Protein AF-A0AA96F6V9-F1 (afdb_monomer_lite)

Sequence (111 aa):
MAAGSRIAQPRVTAAGVGVALAAVVFVVVVTLGWYFAPKIVPSVTGLSVDDAVATLADHGISVRVDPSASAGVVIDERPIAGERWSRGEPFVLTYTLDGRTYTNMDDGSSE

Structure (mmCIF, N/CA/C/O backbone):
data_AF-A0AA96F6V9-F1
#
_entry.id   AF-A0AA96F6V9-F1
#
loop_
_atom_site.group_PDB
_atom_site.id
_atom_site.type_symbol
_atom_site.label_atom_id
_atom_site.label_alt_id
_atom_site.label_comp_id
_atom_site.label_asym_id
_atom_site.label_entity_id
_atom_site.label_seq_id
_atom_site.pdbx_PDB_ins_code
_atom_site.Cartn_x
_atom_site.Cartn_y
_atom_site.Cartn_z
_atom_site.occupancy
_atom_site.B_iso_or_equiv
_atom_site.auth_seq_id
_atom_site.auth_comp_id
_atom_site.auth_asym_id
_atom_site.auth_atom_id
_atom_site.pdbx_PDB_model_num
ATOM 1 N N . MET A 1 1 ? 58.206 -34.929 -24.504 1.00 44.69 1 MET A N 1
ATOM 2 C CA . MET A 1 1 ? 57.262 -34.366 -25.493 1.00 44.69 1 MET A CA 1
ATOM 3 C C . MET A 1 1 ? 55.959 -34.075 -24.760 1.00 44.69 1 MET A C 1
ATOM 5 O O . MET A 1 1 ? 55.261 -35.017 -24.425 1.00 44.69 1 MET A O 1
ATOM 9 N N . ALA A 1 2 ? 55.685 -32.817 -24.407 1.00 46.78 2 ALA A N 1
ATOM 10 C CA . ALA A 1 2 ? 54.455 -32.426 -23.714 1.00 46.78 2 ALA A CA 1
ATOM 11 C C . ALA A 1 2 ? 53.662 -31.481 -24.624 1.00 46.78 2 ALA A C 1
ATOM 13 O O . ALA A 1 2 ? 54.161 -30.430 -25.024 1.00 46.78 2 ALA A O 1
ATOM 14 N N . ALA A 1 3 ? 52.459 -31.910 -25.002 1.00 54.03 3 ALA A N 1
ATOM 15 C CA . ALA A 1 3 ? 51.531 -31.156 -25.828 1.00 54.03 3 ALA A CA 1
ATOM 16 C C . ALA A 1 3 ? 50.987 -29.967 -25.024 1.00 54.03 3 ALA A C 1
ATOM 18 O O . ALA A 1 3 ? 50.186 -30.138 -24.110 1.00 54.03 3 ALA A O 1
ATOM 19 N N . GLY A 1 4 ? 51.443 -28.759 -25.358 1.00 55.84 4 GLY A N 1
ATOM 20 C CA . GLY A 1 4 ? 50.875 -27.525 -24.827 1.00 55.84 4 GLY A CA 1
ATOM 21 C C . GLY A 1 4 ? 49.446 -27.358 -25.333 1.00 55.84 4 GLY A C 1
ATOM 22 O O . GLY A 1 4 ? 49.226 -27.017 -26.496 1.00 55.84 4 GLY A O 1
ATOM 23 N N . SER A 1 5 ? 48.478 -27.620 -24.462 1.00 55.19 5 SER A N 1
ATOM 24 C CA . SER A 1 5 ? 47.057 -27.363 -24.670 1.00 55.19 5 SER A CA 1
ATOM 25 C C . SER A 1 5 ? 46.838 -25.879 -24.970 1.00 55.19 5 SER A C 1
ATOM 27 O O . SER A 1 5 ? 46.908 -25.031 -24.080 1.00 55.19 5 SER A O 1
ATOM 29 N N . ARG A 1 6 ? 46.579 -25.557 -26.241 1.00 55.25 6 ARG A N 1
ATOM 30 C CA . ARG A 1 6 ? 46.135 -24.226 -26.662 1.00 55.25 6 ARG A CA 1
ATOM 31 C C . ARG A 1 6 ? 44.690 -24.052 -26.214 1.00 55.25 6 ARG A C 1
ATOM 33 O O . ARG A 1 6 ? 43.766 -24.437 -26.924 1.00 55.25 6 ARG A O 1
ATOM 40 N N . ILE A 1 7 ? 44.499 -23.491 -25.026 1.00 60.75 7 ILE A N 1
ATOM 41 C CA . ILE A 1 7 ? 43.195 -22.988 -24.604 1.00 60.75 7 ILE A CA 1
ATOM 42 C C . ILE A 1 7 ? 42.883 -21.804 -25.524 1.00 60.75 7 ILE A C 1
ATOM 44 O O . ILE A 1 7 ? 43.497 -20.742 -25.423 1.00 60.75 7 ILE A O 1
ATOM 48 N N . ALA A 1 8 ? 41.991 -22.021 -26.489 1.00 56.06 8 ALA A N 1
ATOM 49 C CA . ALA A 1 8 ? 41.472 -20.973 -27.350 1.00 56.06 8 ALA A CA 1
ATOM 50 C C . ALA A 1 8 ? 40.755 -19.942 -26.469 1.00 56.06 8 ALA A C 1
ATOM 52 O O . ALA A 1 8 ? 39.712 -20.228 -25.887 1.00 56.06 8 ALA A O 1
ATOM 53 N N . GLN A 1 9 ? 41.339 -18.753 -26.331 1.00 63.62 9 GLN A N 1
ATOM 54 C CA . GLN A 1 9 ? 40.697 -17.653 -25.620 1.00 63.62 9 GLN A CA 1
ATOM 55 C C . GLN A 1 9 ? 39.424 -17.244 -26.385 1.00 63.62 9 GLN A C 1
ATOM 57 O O . GLN A 1 9 ? 39.515 -16.982 -27.591 1.00 63.62 9 GLN A O 1
ATOM 62 N N . PRO A 1 10 ? 38.242 -17.183 -25.741 1.00 48.03 10 PRO A N 1
ATOM 63 C CA . PRO A 1 10 ? 37.030 -16.716 -26.398 1.00 48.03 10 PRO A CA 1
ATOM 64 C C . PRO A 1 10 ? 37.210 -15.240 -26.760 1.00 48.03 10 PRO A C 1
ATOM 66 O O . PRO A 1 10 ? 37.332 -14.370 -25.898 1.00 48.03 10 PRO A O 1
ATOM 69 N N . ARG A 1 11 ? 37.268 -14.953 -28.062 1.00 55.34 11 ARG A N 1
ATOM 70 C CA . ARG A 1 11 ? 37.372 -13.592 -28.592 1.00 55.34 11 ARG A CA 1
ATOM 71 C C . ARG A 1 11 ? 36.006 -12.926 -28.450 1.00 55.34 11 ARG A C 1
ATOM 73 O O . ARG A 1 11 ? 35.195 -12.981 -29.369 1.00 55.34 11 ARG A O 1
ATOM 80 N N . VAL A 1 12 ? 35.734 -12.310 -27.305 1.00 56.22 12 VAL A N 1
ATOM 81 C CA . VAL A 1 12 ? 34.609 -11.375 -27.181 1.00 56.22 12 VAL A CA 1
ATOM 82 C C . VAL A 1 12 ? 34.898 -10.166 -28.074 1.00 56.22 12 VAL A C 1
ATOM 84 O O . VAL A 1 12 ? 35.729 -9.317 -27.771 1.00 56.22 12 VAL A O 1
ATOM 87 N N . THR A 1 13 ? 34.275 -10.127 -29.249 1.00 54.34 13 THR A N 1
ATOM 88 C CA . THR A 1 13 ? 34.361 -8.991 -30.175 1.00 54.34 13 THR A CA 1
ATOM 89 C C . THR A 1 13 ? 33.647 -7.774 -29.584 1.00 54.34 13 THR A C 1
ATOM 91 O O . THR A 1 13 ? 32.591 -7.932 -28.977 1.00 54.34 13 THR A O 1
ATOM 94 N N . ALA A 1 14 ? 34.159 -6.561 -29.817 1.00 58.22 14 ALA A N 1
ATOM 95 C CA . ALA A 1 14 ? 33.583 -5.298 -29.326 1.00 58.22 14 ALA A CA 1
ATOM 96 C C . ALA A 1 14 ? 32.076 -5.123 -29.640 1.00 58.22 14 ALA A C 1
ATOM 98 O O . ALA A 1 14 ? 31.343 -4.536 -28.847 1.00 58.22 14 ALA A O 1
ATOM 99 N N . ALA A 1 15 ? 31.586 -5.712 -30.738 1.00 61.19 15 ALA A N 1
ATOM 100 C CA . ALA A 1 15 ? 30.160 -5.762 -31.075 1.00 61.19 15 ALA A CA 1
ATOM 101 C C . ALA A 1 15 ? 29.309 -6.534 -30.042 1.00 61.19 15 ALA A C 1
ATOM 103 O O . ALA A 1 15 ? 28.186 -6.138 -29.749 1.00 61.19 15 ALA A O 1
ATOM 104 N N . GLY A 1 16 ? 29.854 -7.593 -29.435 1.00 63.78 16 GLY A N 1
ATOM 105 C CA . GLY A 1 16 ? 29.182 -8.360 -28.382 1.00 63.78 16 GLY A CA 1
ATOM 106 C C . GLY A 1 16 ? 29.050 -7.579 -27.074 1.00 63.78 16 GLY A C 1
ATOM 107 O O . GLY A 1 16 ? 28.050 -7.724 -26.380 1.00 63.78 16 GLY A O 1
ATOM 108 N N . VAL A 1 17 ? 30.007 -6.693 -26.774 1.00 72.25 17 VAL A N 1
ATOM 109 C CA . VAL A 1 17 ? 29.938 -5.796 -25.607 1.00 72.25 17 VAL A CA 1
ATOM 110 C C . VAL A 1 17 ? 28.873 -4.721 -25.817 1.00 72.25 17 VAL A C 1
ATOM 112 O O . VAL A 1 17 ? 28.072 -4.485 -24.920 1.00 72.25 17 VAL A O 1
ATOM 115 N N . GLY A 1 18 ? 28.801 -4.115 -27.009 1.00 74.69 18 GLY A N 1
ATOM 116 C CA . GLY A 1 18 ? 27.761 -3.130 -27.332 1.00 74.69 18 GLY A CA 1
ATOM 117 C C . GLY A 1 18 ? 26.345 -3.708 -27.248 1.00 74.69 18 GLY A C 1
ATOM 118 O O . GLY A 1 18 ? 25.468 -3.104 -26.636 1.00 74.69 18 GLY A O 1
ATOM 119 N N . VAL A 1 19 ? 26.135 -4.914 -27.787 1.00 83.94 19 VAL A N 1
ATOM 120 C CA . VAL A 1 19 ? 24.850 -5.629 -27.686 1.00 83.94 19 VAL A CA 1
ATOM 121 C C . VAL A 1 19 ? 24.533 -6.014 -26.238 1.00 83.94 19 VAL A C 1
ATOM 123 O O . VAL A 1 19 ? 23.397 -5.839 -25.804 1.00 83.94 19 VAL A O 1
ATOM 126 N N . ALA A 1 20 ? 25.521 -6.478 -25.465 1.00 80.69 20 ALA A N 1
ATOM 127 C CA . ALA A 1 20 ? 25.323 -6.796 -24.052 1.00 80.69 20 ALA A CA 1
ATOM 128 C C . ALA A 1 20 ? 24.941 -5.555 -23.227 1.00 80.69 20 ALA A C 1
ATOM 130 O O . ALA A 1 20 ? 24.008 -5.617 -22.434 1.00 80.69 20 ALA A O 1
ATOM 131 N N . LEU A 1 21 ? 25.599 -4.413 -23.447 1.00 89.31 21 LEU A N 1
ATOM 132 C CA . LEU A 1 21 ? 25.251 -3.154 -22.783 1.00 89.31 21 LEU A CA 1
ATOM 133 C C . LEU A 1 21 ? 23.854 -2.672 -23.181 1.00 89.31 21 LEU A C 1
ATOM 135 O O . LEU A 1 21 ? 23.079 -2.290 -22.309 1.00 89.31 21 LEU A O 1
ATOM 139 N N . ALA A 1 22 ? 23.500 -2.741 -24.466 1.00 88.25 22 ALA A N 1
ATOM 140 C CA . ALA A 1 22 ? 22.158 -2.398 -24.928 1.00 88.25 22 ALA A CA 1
ATOM 141 C C . ALA A 1 22 ? 21.087 -3.302 -24.293 1.00 88.25 22 ALA A C 1
ATOM 143 O O . ALA A 1 22 ? 20.045 -2.806 -23.875 1.00 88.25 22 ALA A O 1
ATOM 144 N N . ALA A 1 23 ? 21.356 -4.604 -24.155 1.00 91.19 23 ALA A N 1
ATOM 145 C CA . ALA A 1 23 ? 20.460 -5.535 -23.476 1.00 91.19 23 ALA A CA 1
ATOM 146 C C . ALA A 1 23 ? 20.322 -5.220 -21.978 1.00 91.19 23 ALA A C 1
ATOM 148 O O . ALA A 1 23 ? 19.209 -5.224 -21.462 1.00 91.19 23 ALA A O 1
ATOM 149 N N . VAL A 1 24 ? 21.417 -4.887 -21.283 1.00 94.25 24 VAL A N 1
ATOM 150 C CA . VAL A 1 24 ? 21.368 -4.467 -19.871 1.00 94.25 24 VAL A CA 1
ATOM 151 C C . VAL A 1 24 ? 20.560 -3.181 -19.718 1.00 94.25 24 VAL A C 1
ATOM 153 O O . VAL A 1 24 ? 19.674 -3.124 -18.872 1.00 94.25 24 VAL A O 1
ATOM 156 N N . VAL A 1 25 ? 20.806 -2.173 -20.559 1.00 94.00 25 VAL A N 1
ATOM 157 C CA . VAL A 1 25 ? 20.037 -0.920 -20.549 1.00 94.00 25 VAL A CA 1
ATOM 158 C C . VAL A 1 25 ? 18.561 -1.191 -20.831 1.00 94.00 25 VAL A C 1
ATOM 160 O O . VAL A 1 25 ? 17.707 -0.660 -20.131 1.00 94.00 25 VAL A O 1
ATOM 163 N N . PHE A 1 26 ? 18.244 -2.054 -21.796 1.00 93.69 26 PHE A N 1
ATOM 164 C CA . PHE A 1 26 ? 16.868 -2.439 -22.095 1.00 93.69 26 PHE A CA 1
ATOM 165 C C . PHE A 1 26 ? 16.190 -3.112 -20.897 1.00 93.69 26 PHE A C 1
ATOM 167 O O . PHE A 1 26 ? 15.095 -2.708 -20.516 1.00 93.69 26 PHE A O 1
ATOM 174 N N . VAL A 1 27 ? 16.854 -4.081 -20.259 1.00 94.75 27 VAL A N 1
ATOM 175 C CA . VAL A 1 27 ? 16.345 -4.733 -19.044 1.00 94.75 27 VAL A CA 1
ATOM 176 C C . VAL A 1 27 ? 16.111 -3.701 -17.946 1.00 94.75 27 VAL A C 1
ATOM 178 O O . VAL A 1 27 ? 15.040 -3.702 -17.355 1.00 94.75 27 VAL A O 1
ATOM 181 N N . VAL A 1 28 ? 17.058 -2.788 -17.720 1.00 95.00 28 VAL A N 1
ATOM 182 C CA . VAL A 1 28 ? 16.930 -1.717 -16.722 1.00 95.00 28 VAL A CA 1
ATOM 183 C C . VAL A 1 28 ? 15.749 -0.792 -17.032 1.00 95.00 28 VAL A C 1
ATOM 185 O O . VAL A 1 28 ? 14.972 -0.480 -16.138 1.00 95.00 28 VAL A O 1
ATOM 188 N N . VAL A 1 29 ? 15.557 -0.374 -18.285 1.00 94.06 29 VAL A N 1
ATOM 189 C CA . VAL A 1 29 ? 14.431 0.492 -18.676 1.00 94.06 29 VAL A CA 1
ATOM 190 C C . VAL A 1 29 ? 13.092 -0.224 -18.494 1.00 94.06 29 VAL A C 1
ATOM 192 O O . VAL A 1 29 ? 12.155 0.360 -17.952 1.00 94.06 29 VAL A O 1
ATOM 195 N N . VAL A 1 30 ? 13.000 -1.491 -18.903 1.00 92.75 30 VAL A N 1
ATOM 196 C CA . VAL A 1 30 ? 11.781 -2.296 -18.747 1.00 92.75 30 VAL A CA 1
ATOM 197 C C . VAL A 1 30 ? 11.460 -2.521 -17.268 1.00 92.75 30 VAL A C 1
ATOM 199 O O . VAL A 1 30 ? 10.310 -2.341 -16.863 1.00 92.75 30 VAL A O 1
ATOM 202 N N . THR A 1 31 ? 12.455 -2.860 -16.441 1.00 88.94 31 THR A N 1
ATOM 203 C CA . THR A 1 31 ? 12.240 -3.062 -15.001 1.00 88.94 31 THR A CA 1
ATOM 204 C C . THR A 1 31 ? 11.866 -1.763 -14.295 1.00 88.94 31 THR A C 1
ATOM 206 O O . THR A 1 31 ? 10.943 -1.772 -13.483 1.00 88.94 31 THR A O 1
ATOM 209 N N . LEU A 1 32 ? 12.507 -0.638 -14.632 1.00 89.19 32 LEU A N 1
ATOM 210 C CA . LEU A 1 32 ? 12.156 0.683 -14.099 1.00 89.19 32 LEU A CA 1
ATOM 211 C C . LEU A 1 32 ? 10.730 1.088 -14.494 1.00 89.19 32 LEU A C 1
ATOM 213 O O . LEU A 1 32 ? 9.975 1.551 -13.642 1.00 89.19 32 LEU A O 1
ATOM 217 N N . GLY A 1 33 ? 10.329 0.871 -15.750 1.00 86.75 33 GLY A N 1
ATOM 218 C CA . GLY A 1 33 ? 8.981 1.191 -16.223 1.00 86.75 33 GLY A CA 1
ATOM 219 C C . GLY A 1 33 ? 7.885 0.472 -15.432 1.00 86.75 33 GLY A C 1
ATOM 220 O O . GLY A 1 33 ? 6.915 1.099 -15.014 1.00 86.75 33 GLY A O 1
ATOM 221 N N . TRP A 1 34 ? 8.061 -0.824 -15.157 1.00 82.94 34 TRP A N 1
ATOM 222 C CA . TRP A 1 34 ? 7.119 -1.581 -14.324 1.00 82.94 34 TRP A CA 1
ATOM 223 C C . TRP A 1 34 ? 7.177 -1.160 -12.848 1.00 82.94 34 TRP A C 1
ATOM 225 O O . TRP A 1 34 ? 6.150 -1.073 -12.180 1.00 82.94 34 TRP A O 1
ATOM 235 N N . TYR A 1 35 ? 8.371 -0.876 -12.324 1.00 83.25 35 TYR A N 1
ATOM 236 C CA . TYR A 1 35 ? 8.571 -0.521 -10.916 1.00 83.25 35 TYR A CA 1
ATOM 237 C C . TYR A 1 35 ? 7.881 0.793 -10.505 1.00 83.25 35 TYR A C 1
ATOM 239 O O . TYR A 1 35 ? 7.426 0.917 -9.362 1.00 83.25 35 TYR A O 1
ATOM 247 N N . PHE A 1 36 ? 7.793 1.754 -11.430 1.00 82.31 36 PHE A N 1
ATOM 248 C CA . PHE A 1 36 ? 7.142 3.055 -11.235 1.00 82.31 36 PHE A CA 1
ATOM 249 C C . PHE A 1 36 ? 5.714 3.131 -11.795 1.00 82.31 36 PHE A C 1
ATOM 251 O O . PHE A 1 36 ? 5.101 4.196 -11.742 1.00 82.31 36 PHE A O 1
ATOM 258 N N . ALA A 1 37 ? 5.167 2.032 -12.321 1.00 84.06 37 ALA A N 1
ATOM 259 C CA . ALA A 1 37 ? 3.794 2.021 -12.806 1.00 84.06 37 ALA A CA 1
ATOM 260 C C . ALA A 1 37 ? 2.802 2.318 -11.658 1.00 84.06 37 ALA A C 1
ATOM 262 O O . ALA A 1 37 ? 2.992 1.822 -10.539 1.00 84.06 37 ALA A O 1
ATOM 263 N N . PRO A 1 38 ? 1.743 3.111 -11.914 1.00 83.56 38 PRO A N 1
ATOM 264 C CA . PRO A 1 38 ? 0.721 3.397 -10.917 1.00 83.56 38 PRO A CA 1
ATOM 265 C C . PRO A 1 38 ? -0.014 2.116 -10.528 1.00 83.56 38 PRO A C 1
ATOM 267 O O . PRO A 1 38 ? -0.224 1.219 -11.351 1.00 83.56 38 PRO A O 1
ATOM 270 N N . LYS A 1 39 ? -0.429 2.047 -9.268 1.00 87.94 39 LYS A N 1
ATOM 271 C CA . LYS A 1 39 ? -1.072 0.875 -8.677 1.00 87.94 39 LYS A CA 1
ATOM 272 C C . LYS A 1 39 ? -2.502 1.188 -8.293 1.00 87.94 39 LYS A C 1
ATOM 274 O O . LYS A 1 39 ? -2.823 2.328 -7.980 1.00 87.94 39 LYS A O 1
ATOM 279 N N . ILE A 1 40 ? -3.357 0.175 -8.331 1.00 89.44 40 ILE A N 1
ATOM 280 C CA . ILE A 1 40 ? -4.741 0.312 -7.882 1.00 89.44 40 ILE A CA 1
ATOM 281 C C . ILE A 1 40 ? -4.770 0.055 -6.381 1.00 89.44 40 ILE A C 1
ATOM 283 O O . ILE A 1 40 ? -4.277 -0.981 -5.928 1.00 89.44 40 ILE A O 1
ATOM 287 N N . VAL A 1 41 ? -5.334 1.000 -5.635 1.00 90.44 41 VAL A N 1
ATOM 288 C CA . VAL A 1 41 ? -5.477 0.891 -4.184 1.00 90.44 41 VAL A CA 1
ATOM 289 C C . VAL A 1 41 ? -6.492 -0.210 -3.847 1.00 90.44 41 VAL A C 1
ATOM 291 O O . VAL A 1 41 ? -7.627 -0.143 -4.331 1.00 90.44 41 VAL A O 1
ATOM 294 N N . PRO A 1 42 ? -6.114 -1.239 -3.064 1.00 88.25 42 PRO A N 1
ATOM 295 C CA . PRO A 1 42 ? -7.061 -2.225 -2.560 1.00 88.25 42 PRO A CA 1
ATOM 296 C C . PRO A 1 42 ? -7.913 -1.623 -1.440 1.00 88.25 42 PRO A C 1
ATOM 298 O O . PRO A 1 42 ? -7.469 -0.715 -0.741 1.00 88.25 42 PRO A O 1
ATOM 301 N N . SER A 1 43 ? -9.116 -2.161 -1.243 1.00 90.94 43 SER A N 1
ATOM 302 C CA . SER A 1 43 ? -9.918 -1.797 -0.075 1.00 90.94 43 SER A CA 1
ATOM 303 C C . SER A 1 43 ? -9.404 -2.522 1.161 1.00 90.94 43 SER A C 1
ATOM 305 O O . SER A 1 43 ? -9.355 -3.751 1.177 1.00 90.94 43 SER A O 1
ATOM 307 N N . VAL A 1 44 ? -9.021 -1.759 2.181 1.00 91.75 44 VAL A N 1
ATOM 308 C CA . VAL A 1 44 ? -8.530 -2.248 3.478 1.00 91.75 44 VAL A CA 1
ATOM 309 C C . VAL A 1 44 ? -9.367 -1.748 4.657 1.00 91.75 44 VAL A C 1
ATOM 311 O O . VAL A 1 44 ? -9.112 -2.087 5.811 1.00 91.75 44 VAL A O 1
ATOM 314 N N . THR A 1 45 ? -10.406 -0.972 4.372 1.00 91.69 45 THR A N 1
ATOM 315 C CA . THR A 1 45 ? -11.387 -0.510 5.350 1.00 91.69 45 THR A CA 1
ATOM 316 C C . THR A 1 45 ? -12.109 -1.701 5.988 1.00 91.69 45 THR A C 1
ATOM 318 O O . THR A 1 45 ? -12.603 -2.595 5.302 1.00 91.69 45 THR A O 1
ATOM 321 N N . GLY A 1 46 ? -12.178 -1.712 7.318 1.00 89.69 46 GLY A N 1
ATOM 322 C CA . GLY A 1 46 ? -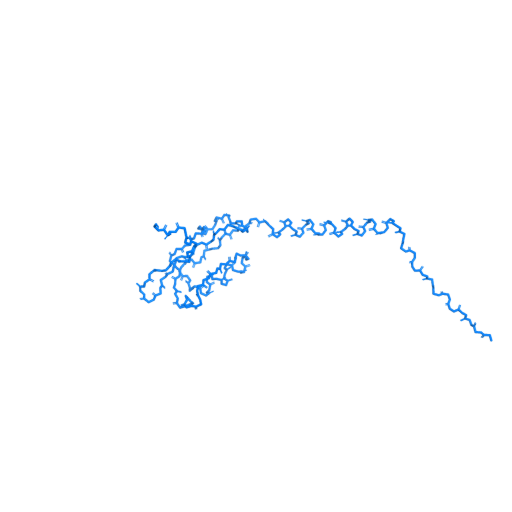12.741 -2.803 8.116 1.00 89.69 46 GLY A CA 1
ATOM 323 C C . GLY A 1 46 ? -11.756 -3.926 8.453 1.00 89.69 46 GLY A C 1
ATOM 324 O O . GLY A 1 46 ? -12.110 -4.805 9.239 1.00 89.69 46 GLY A O 1
ATOM 325 N N . LEU A 1 47 ? -10.533 -3.904 7.911 1.00 90.62 47 LEU A N 1
ATOM 326 C CA . LEU A 1 47 ? -9.473 -4.836 8.299 1.00 90.62 47 LEU A CA 1
ATOM 327 C C . LEU A 1 47 ? -8.758 -4.371 9.573 1.00 90.62 47 LEU A C 1
ATOM 329 O O . LEU A 1 47 ? -8.798 -3.192 9.946 1.00 90.62 47 LEU A O 1
ATOM 333 N N . SER A 1 48 ? -8.068 -5.308 10.229 1.00 92.38 48 SER A N 1
ATOM 334 C CA . SER A 1 48 ? -7.072 -4.944 11.235 1.00 92.38 48 SER A CA 1
ATOM 335 C C . SER A 1 48 ? -5.960 -4.126 10.575 1.00 92.38 48 SER A C 1
ATOM 337 O O . SER A 1 48 ? -5.691 -4.273 9.381 1.00 92.38 48 SER A O 1
ATOM 339 N N . VAL A 1 49 ? -5.303 -3.249 11.330 1.00 89.75 49 VAL A N 1
ATOM 340 C CA . VAL A 1 49 ? -4.193 -2.450 10.789 1.00 89.75 49 VAL A CA 1
ATOM 341 C C . VAL A 1 49 ? -3.066 -3.348 10.265 1.00 89.75 49 VAL A C 1
ATOM 343 O O . VAL A 1 49 ? -2.473 -3.029 9.238 1.00 89.75 49 VAL A O 1
ATOM 346 N N . ASP A 1 50 ? -2.799 -4.481 10.916 1.00 90.81 50 ASP A N 1
ATOM 347 C CA . ASP A 1 50 ? -1.774 -5.435 10.480 1.00 90.81 50 ASP A CA 1
ATOM 348 C C . ASP A 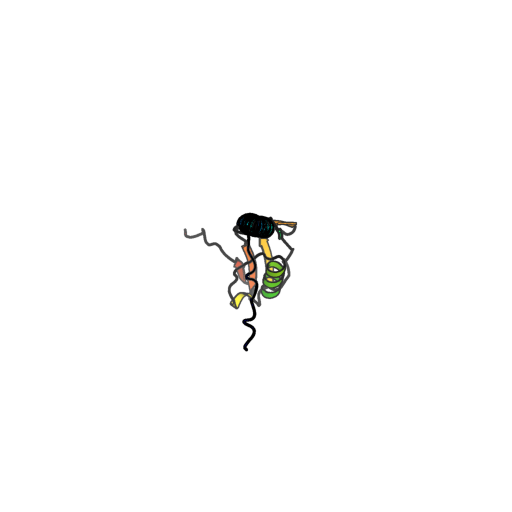1 50 ? -2.125 -6.063 9.118 1.00 90.81 50 ASP A C 1
ATOM 350 O O . ASP A 1 50 ? -1.334 -6.000 8.172 1.00 90.81 50 ASP A O 1
ATOM 354 N N . ASP A 1 51 ? -3.364 -6.548 8.971 1.00 91.00 51 ASP A N 1
ATOM 355 C CA . ASP A 1 51 ? -3.866 -7.115 7.713 1.00 91.00 51 ASP A CA 1
ATOM 356 C C . ASP A 1 51 ? -3.937 -6.061 6.599 1.00 91.00 51 ASP A C 1
ATOM 358 O O . ASP A 1 51 ? -3.627 -6.345 5.438 1.00 91.00 51 ASP A O 1
ATOM 362 N N . ALA A 1 52 ? -4.324 -4.827 6.937 1.00 91.06 52 ALA A N 1
ATOM 363 C CA . ALA A 1 52 ? -4.366 -3.708 6.004 1.00 91.06 52 ALA A CA 1
ATOM 364 C C . ALA A 1 52 ? -2.968 -3.387 5.463 1.00 91.06 52 ALA A C 1
ATOM 366 O O . ALA A 1 52 ? -2.783 -3.254 4.253 1.00 91.06 52 ALA A O 1
ATOM 367 N N . VAL A 1 53 ? -1.964 -3.314 6.341 1.00 90.31 53 VAL A N 1
ATOM 368 C CA . VAL A 1 53 ? -0.565 -3.076 5.959 1.00 90.31 53 VAL A CA 1
ATOM 369 C C . VAL A 1 53 ? -0.037 -4.218 5.094 1.00 90.31 53 VAL A C 1
ATOM 371 O O . VAL A 1 53 ? 0.600 -3.953 4.073 1.00 90.31 53 VAL A O 1
ATOM 374 N N . ALA A 1 54 ? -0.325 -5.471 5.452 1.00 91.00 54 ALA A N 1
ATOM 375 C CA . ALA A 1 54 ? 0.074 -6.634 4.665 1.00 91.00 54 ALA A CA 1
ATOM 376 C C . ALA A 1 54 ? -0.564 -6.625 3.265 1.00 91.00 54 ALA A C 1
ATOM 378 O O . ALA A 1 54 ? 0.129 -6.826 2.268 1.00 91.00 54 ALA A O 1
ATOM 379 N N . THR A 1 55 ? -1.859 -6.313 3.177 1.00 90.88 55 THR A N 1
ATOM 380 C CA . THR A 1 55 ? -2.598 -6.221 1.907 1.00 90.88 55 THR A CA 1
ATOM 381 C C . THR A 1 55 ? -2.042 -5.107 1.021 1.00 90.88 55 THR A C 1
ATOM 383 O O . THR A 1 55 ? -1.787 -5.311 -0.165 1.00 90.88 55 THR A O 1
ATOM 386 N N . LEU A 1 56 ? -1.783 -3.928 1.591 1.00 90.06 56 LEU A N 1
ATOM 387 C CA . LEU A 1 56 ? -1.153 -2.826 0.864 1.00 90.06 56 LEU A CA 1
ATOM 388 C C . LEU A 1 56 ? 0.245 -3.222 0.372 1.00 90.06 56 LEU A C 1
ATOM 390 O O . LEU A 1 56 ? 0.571 -2.982 -0.793 1.00 90.06 56 LEU A O 1
ATOM 394 N N . ALA A 1 57 ? 1.044 -3.883 1.212 1.00 89.50 57 ALA A N 1
ATOM 395 C CA . ALA A 1 57 ? 2.388 -4.331 0.866 1.00 89.50 57 ALA A CA 1
ATOM 396 C C . ALA A 1 57 ? 2.407 -5.399 -0.241 1.00 89.50 57 ALA A C 1
ATOM 398 O O . ALA A 1 57 ? 3.309 -5.363 -1.079 1.00 89.50 57 ALA A O 1
ATOM 399 N N . ASP A 1 58 ? 1.413 -6.288 -0.305 1.00 88.44 58 ASP A N 1
ATOM 400 C CA . ASP A 1 58 ? 1.251 -7.266 -1.394 1.00 88.44 58 ASP A CA 1
ATOM 401 C C . ASP A 1 58 ? 0.955 -6.574 -2.734 1.00 88.44 58 ASP A C 1
ATOM 403 O O . ASP A 1 58 ? 1.578 -6.844 -3.762 1.00 88.44 58 ASP A O 1
ATOM 407 N N . HIS A 1 59 ? 0.134 -5.523 -2.689 1.00 87.62 59 HIS A N 1
ATOM 408 C CA . HIS A 1 59 ? -0.051 -4.602 -3.808 1.00 87.62 59 HIS A CA 1
ATOM 409 C C . HIS A 1 59 ? 1.170 -3.678 -4.009 1.00 87.62 59 HIS A C 1
ATOM 411 O O . HIS A 1 59 ? 1.222 -2.863 -4.929 1.00 87.62 59 HIS A O 1
ATOM 417 N N . GLY A 1 60 ? 2.214 -3.808 -3.189 1.00 85.56 60 GLY A N 1
ATOM 418 C CA . GLY A 1 60 ? 3.443 -3.019 -3.175 1.00 85.56 60 GLY A CA 1
ATOM 419 C C . GLY A 1 60 ? 3.218 -1.520 -2.968 1.00 85.56 60 GLY A C 1
ATOM 420 O O . GLY A 1 60 ? 3.941 -0.706 -3.554 1.00 85.56 60 GLY A O 1
ATOM 421 N N . ILE A 1 61 ? 2.200 -1.192 -2.183 1.00 88.50 61 ILE A N 1
ATOM 422 C CA . ILE A 1 61 ? 1.966 0.092 -1.535 1.00 88.50 61 ILE A CA 1
ATOM 423 C C . ILE A 1 61 ? 2.574 -0.035 -0.137 1.00 88.50 61 ILE A C 1
ATOM 425 O O . ILE A 1 61 ? 2.223 -0.924 0.632 1.00 88.50 61 ILE A O 1
ATOM 429 N N . SER A 1 62 ? 3.541 0.812 0.190 1.00 84.19 62 SER A N 1
ATOM 430 C CA . SER A 1 62 ? 4.207 0.763 1.493 1.00 84.19 62 SER A CA 1
ATOM 431 C C . SER A 1 62 ? 3.675 1.881 2.372 1.00 84.19 62 SER A C 1
ATOM 433 O O . SER A 1 62 ? 3.841 3.050 2.034 1.00 84.19 62 SER A O 1
ATOM 435 N N . VAL A 1 63 ? 3.079 1.519 3.506 1.00 85.62 63 VAL A N 1
ATOM 436 C CA . VAL A 1 63 ? 2.564 2.459 4.505 1.00 85.62 63 VAL A CA 1
ATOM 437 C C . VAL A 1 63 ? 3.276 2.225 5.839 1.00 85.62 63 VAL A C 1
ATOM 439 O O . VAL A 1 63 ? 3.637 1.093 6.163 1.00 85.62 63 VAL A O 1
ATOM 442 N N . ARG A 1 64 ? 3.535 3.289 6.604 1.00 83.00 64 ARG A N 1
ATOM 443 C CA . ARG A 1 64 ? 4.209 3.204 7.911 1.00 83.00 64 ARG A CA 1
ATOM 444 C C . ARG A 1 64 ? 3.235 3.504 9.025 1.00 83.00 64 ARG A C 1
ATOM 446 O O . ARG A 1 64 ? 2.912 4.661 9.205 1.00 83.00 64 ARG A O 1
ATOM 453 N N . VAL A 1 65 ? 2.804 2.502 9.770 1.00 85.00 65 VAL A N 1
ATOM 454 C CA . VAL A 1 65 ? 1.968 2.682 10.965 1.00 85.00 65 VAL A CA 1
ATOM 455 C C . VAL A 1 65 ? 2.799 2.476 12.228 1.00 85.00 65 VAL A C 1
ATOM 457 O O . VAL A 1 65 ? 3.826 1.792 12.194 1.00 85.00 65 VAL A O 1
ATOM 460 N N . ASP A 1 66 ? 2.350 3.039 13.347 1.00 82.62 66 ASP A N 1
ATOM 461 C CA . ASP A 1 66 ? 2.909 2.721 14.657 1.00 82.62 66 ASP A CA 1
ATOM 462 C C . ASP A 1 66 ? 2.746 1.225 14.971 1.00 82.62 66 ASP A C 1
ATOM 464 O O . ASP A 1 66 ? 1.678 0.662 14.734 1.00 82.62 66 ASP A O 1
ATOM 468 N N . PRO A 1 67 ? 3.748 0.558 15.570 1.00 81.00 67 PRO A N 1
ATOM 469 C CA . PRO A 1 67 ? 3.642 -0.859 15.928 1.00 81.00 67 PRO A CA 1
ATOM 470 C C . PRO A 1 67 ? 2.543 -1.131 16.968 1.00 81.00 67 PRO A C 1
ATOM 472 O O . PRO A 1 67 ? 1.996 -2.227 17.026 1.00 81.00 67 PRO A O 1
ATOM 475 N N . SER A 1 68 ? 2.174 -0.129 17.772 1.00 80.75 68 SER A N 1
ATOM 476 C CA . SER A 1 68 ? 1.037 -0.216 18.698 1.00 80.75 68 SER A CA 1
ATOM 477 C C . SER A 1 68 ? -0.320 -0.233 17.982 1.00 80.75 68 SER A C 1
ATOM 479 O O . SER A 1 68 ? -1.328 -0.567 18.599 1.00 80.75 68 SER A O 1
ATOM 481 N N . ALA A 1 69 ? -0.364 0.117 16.692 1.00 82.94 69 ALA A N 1
ATOM 482 C CA . ALA A 1 69 ? -1.586 0.167 15.903 1.00 82.94 69 ALA A CA 1
ATOM 483 C C . ALA A 1 69 ? -2.074 -1.214 15.448 1.00 82.94 69 ALA A C 1
ATOM 485 O O . ALA A 1 69 ? -3.219 -1.299 15.023 1.00 82.94 69 ALA A O 1
ATOM 486 N N . SER A 1 70 ? -1.278 -2.289 15.560 1.00 81.62 70 SER A N 1
ATOM 487 C CA . SER A 1 70 ? -1.646 -3.633 15.067 1.00 81.62 70 SER A CA 1
ATOM 488 C C . SER A 1 70 ? -2.973 -4.168 15.627 1.00 81.62 70 SER A C 1
ATOM 490 O O . SER A 1 70 ? -3.647 -4.940 14.954 1.00 81.62 70 SER A O 1
ATOM 492 N N . ALA A 1 71 ? -3.375 -3.750 16.834 1.00 85.31 71 ALA A N 1
ATOM 493 C CA . ALA A 1 71 ? -4.663 -4.117 17.438 1.00 85.31 71 ALA A CA 1
ATOM 494 C C . ALA A 1 71 ? -5.843 -3.225 16.994 1.00 85.31 71 ALA A C 1
ATOM 496 O O . ALA A 1 71 ? -6.987 -3.473 17.375 1.00 85.31 71 ALA A O 1
ATOM 497 N N . GLY A 1 72 ? -5.571 -2.167 16.231 1.00 89.19 72 GLY A N 1
ATOM 498 C CA . GLY A 1 72 ? -6.569 -1.242 15.719 1.00 89.19 72 GLY A CA 1
ATOM 499 C C . GLY A 1 72 ? -7.284 -1.770 14.477 1.00 89.19 72 GLY A C 1
ATOM 500 O O . GLY A 1 72 ? -6.812 -2.681 13.794 1.00 89.19 72 GLY A O 1
ATOM 501 N N . VAL A 1 73 ? -8.423 -1.154 14.165 1.00 92.56 73 VAL A N 1
ATOM 502 C CA . VAL A 1 73 ? -9.229 -1.447 12.969 1.00 92.56 73 VAL A CA 1
ATOM 503 C C . VAL A 1 73 ? -9.251 -0.224 12.067 1.00 92.56 73 VAL A C 1
ATOM 505 O O . VAL A 1 73 ? -9.540 0.876 12.537 1.00 92.56 73 VAL A O 1
ATOM 508 N N . VAL A 1 74 ? -8.967 -0.405 10.779 1.00 92.56 74 VAL A N 1
ATOM 509 C CA . VAL A 1 74 ? -9.019 0.671 9.784 1.00 92.56 74 VAL A CA 1
ATOM 510 C C . VAL A 1 74 ? -10.471 1.052 9.522 1.00 92.56 74 VAL A C 1
ATOM 512 O O . VAL A 1 74 ? -11.299 0.202 9.200 1.00 92.56 74 VAL A O 1
ATOM 515 N N . ILE A 1 75 ? -10.779 2.339 9.642 1.00 92.50 75 ILE A N 1
ATOM 516 C CA . ILE A 1 75 ? -12.123 2.887 9.422 1.00 92.50 75 ILE A CA 1
ATOM 517 C C . ILE A 1 75 ? -12.207 3.781 8.184 1.00 92.50 75 ILE A C 1
ATOM 519 O O . ILE A 1 75 ? -13.301 3.979 7.665 1.00 92.50 75 ILE A O 1
ATOM 523 N N . ASP A 1 76 ? -11.077 4.315 7.718 1.00 90.25 76 ASP A N 1
ATOM 524 C CA . ASP A 1 76 ? -10.993 5.114 6.495 1.00 90.25 76 ASP A CA 1
ATOM 525 C C . ASP A 1 76 ? -9.594 4.986 5.883 1.00 90.25 76 ASP A C 1
ATOM 527 O O . ASP A 1 76 ? -8.588 4.842 6.587 1.00 90.25 76 ASP A O 1
ATOM 531 N N . GLU A 1 77 ? -9.546 5.048 4.557 1.00 89.44 77 GLU A N 1
ATOM 532 C CA . GLU A 1 77 ? -8.331 4.947 3.758 1.00 89.44 77 GLU A CA 1
ATOM 533 C C . GLU A 1 77 ? -8.295 6.060 2.705 1.00 89.44 77 GLU A C 1
ATOM 535 O O . GLU A 1 77 ? -9.304 6.404 2.074 1.00 89.44 77 GLU A O 1
ATOM 540 N N . ARG A 1 78 ? -7.109 6.640 2.517 1.00 88.19 78 ARG A N 1
ATOM 541 C CA . ARG A 1 78 ? -6.836 7.639 1.487 1.00 88.19 78 ARG A CA 1
ATOM 542 C C . ARG A 1 78 ? -5.507 7.308 0.803 1.00 88.19 78 ARG A C 1
ATOM 544 O O . ARG A 1 78 ? -4.486 7.264 1.490 1.00 88.19 78 ARG A O 1
ATOM 551 N N . PRO A 1 79 ? -5.477 7.144 -0.529 1.00 86.38 79 PRO A N 1
ATOM 552 C CA . PRO A 1 79 ? -6.600 7.217 -1.476 1.00 86.38 79 PRO A CA 1
ATOM 553 C C . PRO A 1 79 ? -7.658 6.124 -1.250 1.00 86.38 79 PRO A C 1
ATOM 555 O O . PRO A 1 79 ? -7.367 5.122 -0.603 1.00 86.38 79 PRO A O 1
ATOM 558 N N . ILE A 1 80 ? -8.881 6.316 -1.761 1.00 87.38 80 ILE A N 1
ATOM 559 C CA . ILE A 1 80 ? -9.938 5.295 -1.624 1.00 87.38 80 ILE A CA 1
ATOM 560 C C . ILE A 1 80 ? -9.653 4.079 -2.506 1.00 87.38 80 ILE A C 1
ATOM 562 O O . ILE A 1 80 ? -9.005 4.188 -3.552 1.00 87.38 80 ILE A O 1
ATOM 566 N N . ALA A 1 81 ? -10.205 2.928 -2.124 1.00 87.56 81 ALA A N 1
ATOM 567 C CA . ALA A 1 81 ? -10.210 1.733 -2.955 1.00 87.56 81 ALA A CA 1
ATOM 568 C C . ALA A 1 81 ? -10.55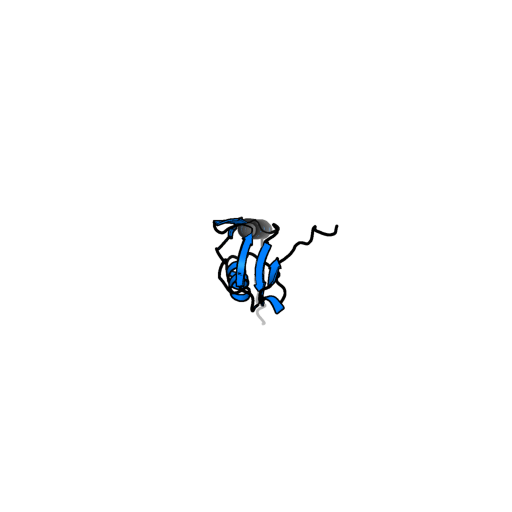7 2.026 -4.423 1.00 87.56 81 ALA A C 1
ATOM 570 O O . ALA A 1 81 ? -11.544 2.693 -4.743 1.00 87.56 81 ALA A O 1
ATOM 571 N N . GLY A 1 82 ? -9.761 1.466 -5.329 1.00 86.56 82 GLY A N 1
ATOM 572 C CA . GLY A 1 82 ? -9.942 1.615 -6.770 1.00 86.56 82 GLY A CA 1
ATOM 573 C C . GLY A 1 82 ? -9.275 2.851 -7.376 1.00 86.56 82 GLY A C 1
ATOM 574 O O . GLY A 1 82 ? -9.164 2.919 -8.603 1.00 86.56 82 GLY A O 1
ATOM 575 N N . GLU A 1 83 ? -8.783 3.798 -6.571 1.00 89.00 83 GLU A N 1
ATOM 576 C CA . GLU A 1 83 ? -7.986 4.909 -7.091 1.00 89.00 83 GLU A CA 1
ATOM 577 C C . GLU A 1 83 ? -6.587 4.463 -7.527 1.00 89.00 83 GLU A C 1
ATOM 579 O O . GLU A 1 83 ? -6.061 3.420 -7.123 1.00 89.00 83 GLU A O 1
ATOM 584 N N . ARG A 1 84 ? -5.988 5.271 -8.407 1.00 87.50 84 ARG A N 1
ATOM 585 C CA . ARG A 1 84 ? -4.605 5.084 -8.838 1.00 87.50 84 ARG A CA 1
ATOM 586 C C . ARG A 1 84 ? -3.693 5.794 -7.853 1.00 87.50 84 ARG A C 1
ATOM 588 O O . ARG A 1 84 ? -3.747 7.011 -7.755 1.00 87.50 84 ARG A O 1
ATOM 595 N N . TRP A 1 85 ? -2.828 5.033 -7.206 1.00 88.94 85 TRP A N 1
ATOM 596 C CA . TRP A 1 85 ? -1.771 5.549 -6.353 1.00 88.94 85 TRP A CA 1
ATOM 597 C C . TRP A 1 85 ? -0.415 5.364 -7.028 1.00 88.94 85 TRP A C 1
ATOM 599 O O . TRP A 1 85 ? -0.098 4.288 -7.551 1.00 88.94 85 TRP A O 1
ATOM 609 N N . SER A 1 86 ? 0.395 6.417 -7.014 1.00 84.56 86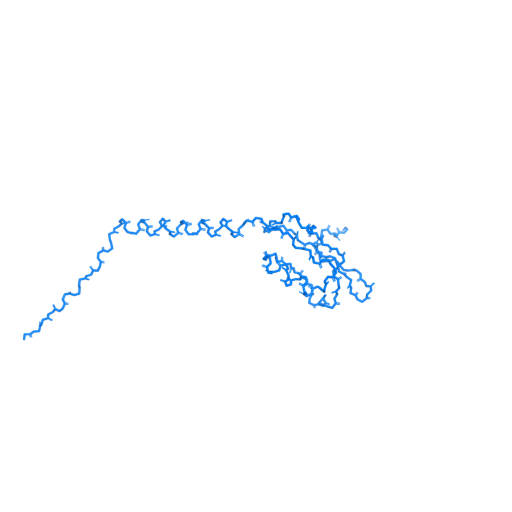 SER A N 1
ATOM 610 C CA . SER A 1 86 ? 1.755 6.390 -7.548 1.00 84.56 86 SER A CA 1
ATOM 611 C C . SER A 1 86 ? 2.766 6.228 -6.422 1.00 84.56 86 SER A C 1
ATOM 613 O O . SER A 1 86 ? 2.619 6.790 -5.338 1.00 84.56 86 SER A O 1
ATOM 615 N N . ARG A 1 87 ? 3.853 5.494 -6.681 1.00 80.88 87 ARG A N 1
ATOM 616 C CA . ARG A 1 87 ? 4.947 5.374 -5.712 1.00 80.88 87 ARG A CA 1
ATOM 617 C C . ARG A 1 87 ? 5.499 6.767 -5.384 1.00 80.88 87 ARG A C 1
ATOM 619 O O . ARG A 1 87 ? 6.047 7.424 -6.262 1.00 80.88 87 ARG A O 1
ATOM 626 N N . GLY A 1 88 ? 5.413 7.157 -4.114 1.00 79.44 88 GLY A N 1
ATOM 627 C CA . GLY A 1 88 ? 5.869 8.459 -3.616 1.00 79.44 88 GLY A CA 1
ATOM 628 C C . GLY A 1 88 ? 4.738 9.392 -3.183 1.00 79.44 88 GLY A C 1
ATOM 629 O O . GLY A 1 88 ? 5.023 10.383 -2.520 1.00 79.44 88 GLY A O 1
ATOM 630 N N . GLU A 1 89 ? 3.479 9.072 -3.497 1.00 82.25 89 GLU A N 1
ATOM 631 C CA . GLU A 1 89 ? 2.329 9.768 -2.914 1.00 82.25 89 GLU A CA 1
ATOM 632 C C . GLU A 1 89 ? 2.086 9.324 -1.464 1.00 82.25 89 GLU A C 1
ATOM 634 O O . GLU A 1 89 ? 2.292 8.149 -1.135 1.00 82.25 89 GLU A O 1
ATOM 639 N N . PRO A 1 90 ? 1.627 10.234 -0.588 1.00 81.88 90 PRO A N 1
ATOM 640 C CA . PRO A 1 90 ? 1.247 9.870 0.767 1.00 81.88 90 PRO A CA 1
ATOM 641 C C . PRO A 1 90 ? 0.051 8.911 0.742 1.00 81.88 90 PRO A C 1
ATOM 643 O O . PRO A 1 90 ? -0.876 9.067 -0.053 1.00 81.88 90 PRO A O 1
ATOM 646 N N . PHE A 1 91 ? 0.080 7.913 1.623 1.00 85.62 91 PHE A N 1
ATOM 647 C CA . PHE A 1 91 ? -1.045 7.018 1.875 1.00 85.62 91 PHE A CA 1
ATOM 648 C C . PHE A 1 91 ? -1.450 7.178 3.336 1.00 85.62 91 PHE A C 1
ATOM 650 O O . PHE A 1 91 ? -0.666 6.870 4.235 1.00 85.62 91 PHE A O 1
ATOM 657 N N . VAL A 1 92 ? -2.657 7.681 3.567 1.00 87.56 92 VAL A N 1
ATOM 658 C CA . VAL A 1 92 ? -3.176 7.999 4.895 1.00 87.56 92 VAL A CA 1
ATOM 659 C C . VAL A 1 92 ? -4.183 6.929 5.295 1.00 87.56 92 VAL A C 1
ATOM 661 O O . VAL A 1 92 ? -5.133 6.632 4.574 1.00 87.56 92 VAL A O 1
ATOM 664 N N . LEU A 1 93 ? -3.967 6.352 6.472 1.00 88.50 93 LEU A N 1
ATOM 665 C CA . LEU A 1 93 ? -4.868 5.383 7.088 1.00 88.50 93 LEU A CA 1
ATOM 666 C C . LEU A 1 93 ? -5.430 5.973 8.368 1.00 88.50 93 LEU A C 1
ATOM 668 O O . LEU A 1 93 ? -4.670 6.426 9.222 1.00 88.50 93 LEU A O 1
ATOM 672 N N . THR A 1 94 ? -6.743 5.904 8.528 1.00 90.12 94 THR A N 1
ATOM 673 C CA . THR A 1 94 ? -7.404 6.236 9.786 1.00 90.12 94 THR A CA 1
ATOM 674 C C . THR A 1 94 ? -7.916 4.955 10.418 1.00 90.12 94 THR A C 1
ATOM 676 O O . THR A 1 94 ? -8.624 4.174 9.784 1.00 90.12 94 THR A O 1
ATOM 679 N N . TYR A 1 95 ? -7.557 4.732 11.675 1.00 91.19 95 TYR A N 1
ATOM 680 C CA . TYR A 1 95 ? -7.883 3.528 12.420 1.00 91.19 95 TYR A CA 1
ATOM 681 C C . TYR A 1 95 ? -8.369 3.855 13.831 1.00 91.19 95 TYR A C 1
ATOM 683 O O . TYR A 1 95 ? -8.031 4.885 14.409 1.00 91.19 95 TYR A O 1
ATOM 691 N N . THR A 1 96 ? -9.178 2.969 14.402 1.00 89.44 96 THR A N 1
ATOM 692 C CA . THR A 1 96 ? -9.626 3.061 15.792 1.00 89.44 96 THR A CA 1
ATOM 693 C C . THR A 1 96 ? -8.883 2.043 16.644 1.00 89.44 96 THR A C 1
ATOM 695 O O . THR A 1 96 ? -8.849 0.861 16.310 1.00 89.44 96 THR A O 1
ATOM 698 N N . LEU A 1 97 ? -8.323 2.500 17.763 1.00 88.19 97 LEU A N 1
ATOM 699 C CA . LEU A 1 97 ? -7.638 1.691 18.769 1.00 88.19 97 LEU A CA 1
ATOM 700 C C . LEU A 1 97 ? -8.144 2.107 20.157 1.00 88.19 97 LEU A C 1
ATOM 702 O O . LEU A 1 97 ? -8.176 3.296 20.469 1.00 88.19 97 LEU A O 1
ATOM 706 N N . ASP A 1 98 ? -8.588 1.146 20.972 1.00 86.25 98 ASP A N 1
ATOM 707 C CA . ASP A 1 98 ? -9.107 1.382 22.334 1.00 86.25 98 ASP A CA 1
ATOM 708 C C . ASP A 1 98 ? -10.193 2.480 22.426 1.00 86.25 98 ASP A C 1
ATOM 710 O O . ASP A 1 98 ? -10.266 3.252 23.384 1.00 86.25 98 ASP A O 1
ATOM 714 N N . GLY A 1 99 ? -11.043 2.583 21.398 1.00 83.62 99 GLY A N 1
ATOM 715 C CA . GLY A 1 99 ? -12.110 3.590 21.316 1.00 83.62 99 GLY A CA 1
ATOM 716 C C . GLY A 1 99 ? -11.639 5.003 20.949 1.00 83.62 99 GLY A C 1
ATOM 717 O O . GLY A 1 99 ? -12.440 5.936 20.983 1.00 83.62 99 GLY A O 1
ATOM 718 N N . ARG A 1 100 ? -10.365 5.178 20.587 1.00 85.19 100 ARG A N 1
ATOM 719 C CA . ARG A 1 100 ? -9.797 6.430 20.073 1.00 85.19 100 ARG A CA 1
ATOM 720 C C . ARG A 1 100 ? -9.476 6.295 18.593 1.00 85.19 100 ARG A C 1
ATOM 722 O O . ARG A 1 100 ? -9.060 5.232 18.143 1.00 85.19 100 ARG A O 1
ATOM 729 N N . THR A 1 101 ? -9.651 7.376 17.845 1.00 87.06 101 THR A N 1
ATOM 730 C CA . THR A 1 101 ? -9.308 7.423 16.422 1.00 87.06 101 THR A CA 1
ATOM 731 C C . THR A 1 101 ? -7.909 7.987 16.253 1.00 8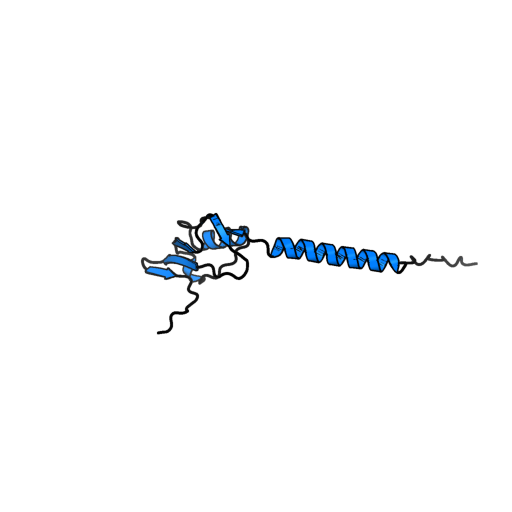7.06 101 THR A C 1
ATOM 733 O O . THR A 1 101 ? -7.590 9.046 16.790 1.00 87.06 101 THR A O 1
ATOM 736 N N . TYR A 1 102 ? -7.098 7.274 15.489 1.00 83.88 102 TYR A N 1
ATOM 737 C CA . TYR A 1 102 ? -5.746 7.635 15.117 1.00 83.88 102 TYR A CA 1
ATOM 738 C C . TYR A 1 102 ? -5.672 7.707 13.602 1.00 83.88 102 TYR A C 1
ATOM 740 O O . TYR A 1 102 ? -6.198 6.851 12.895 1.00 83.88 102 TYR A O 1
ATOM 748 N N . THR A 1 103 ? -4.988 8.721 13.104 1.00 86.06 103 THR A N 1
ATOM 749 C CA . THR A 1 103 ? -4.618 8.799 11.701 1.00 86.06 103 THR A CA 1
ATOM 750 C C . THR A 1 103 ? -3.122 8.596 11.627 1.00 86.06 103 THR A C 1
ATOM 752 O O . THR A 1 103 ? -2.365 9.190 12.390 1.00 86.06 103 THR A O 1
ATOM 755 N N . ASN A 1 104 ? -2.706 7.733 10.712 1.00 76.19 104 ASN A N 1
ATOM 756 C CA . ASN A 1 104 ? -1.335 7.650 10.264 1.00 76.19 104 ASN A CA 1
ATOM 757 C C . ASN A 1 104 ? -0.996 8.976 9.575 1.00 76.19 104 ASN A C 1
ATOM 759 O O . ASN A 1 104 ? -1.354 9.196 8.417 1.00 76.19 104 ASN A O 1
ATOM 763 N N . MET A 1 105 ? -0.472 9.908 10.363 1.00 65.50 105 MET A N 1
ATOM 764 C CA . MET A 1 105 ? -0.394 11.317 10.019 1.00 65.50 105 MET A CA 1
ATOM 765 C C . MET A 1 105 ? 0.958 11.622 9.371 1.00 65.50 105 MET A C 1
ATOM 767 O O . MET A 1 105 ? 2.004 11.417 9.979 1.00 65.50 105 MET A O 1
ATOM 771 N N . ASP A 1 106 ? 0.918 12.157 8.153 1.00 52.97 106 ASP A N 1
ATOM 772 C CA . ASP A 1 106 ? 1.896 13.146 7.702 1.00 52.97 106 ASP A CA 1
ATOM 773 C C . ASP A 1 106 ? 1.451 14.456 8.375 1.00 52.97 106 ASP A C 1
ATOM 775 O O . ASP A 1 106 ? 0.456 15.063 7.967 1.00 52.97 106 ASP A O 1
ATOM 779 N N . ASP A 1 107 ? 2.034 14.807 9.525 1.00 46.47 107 ASP A N 1
ATOM 780 C CA . ASP A 1 107 ? 1.623 16.004 10.259 1.00 46.47 107 ASP A CA 1
ATOM 781 C C . ASP A 1 107 ? 2.127 17.262 9.535 1.00 46.47 107 ASP A C 1
ATOM 783 O O . ASP A 1 107 ? 3.219 17.777 9.722 1.00 46.47 107 ASP A O 1
ATOM 787 N N . GLY A 1 108 ? 1.281 17.785 8.657 1.00 43.16 108 GLY A N 1
ATOM 788 C CA . GLY A 1 108 ? 1.293 19.194 8.274 1.00 43.16 108 GLY A CA 1
ATOM 789 C C . GLY A 1 108 ? 0.424 20.039 9.209 1.00 43.16 108 GLY A C 1
ATOM 790 O O . GLY A 1 108 ? -0.162 21.022 8.768 1.00 43.16 108 GLY A O 1
ATOM 791 N N . SER A 1 109 ? 0.234 19.623 10.463 1.00 42.06 109 SER A N 1
ATOM 792 C CA . SER A 1 109 ? -0.663 20.273 11.430 1.00 42.06 109 SER A CA 1
ATOM 793 C C . SER A 1 109 ? 0.084 20.597 12.718 1.00 42.06 109 SER A C 1
ATOM 795 O O . SER A 1 109 ? -0.303 20.181 13.803 1.00 42.06 109 SER A O 1
ATOM 797 N N . SER A 1 110 ? 1.168 21.354 12.577 1.00 45.69 110 SER A N 1
ATOM 798 C CA . SER A 1 110 ? 1.614 22.245 13.643 1.00 45.69 110 SER A CA 1
ATOM 799 C C . SER A 1 110 ? 0.903 23.582 13.428 1.00 45.69 110 SER A C 1
ATOM 801 O O . SER A 1 110 ? 1.072 24.196 12.374 1.00 45.69 110 SER A O 1
ATOM 803 N N . GLU A 1 111 ? 0.054 23.960 14.385 1.00 39.22 111 GLU A N 1
ATOM 804 C CA . GLU A 1 111 ? -0.491 25.320 14.541 1.00 39.22 111 GLU A CA 1
ATOM 805 C C . GLU A 1 111 ? 0.586 26.416 14.461 1.00 39.22 111 GLU A C 1
ATOM 807 O O . GLU A 1 111 ? 1.740 26.164 14.888 1.00 39.22 111 GLU A O 1
#

Radius of gyration: 25.38 Å; chains: 1; bounding box: 70×60×53 Å

InterPro domains:
  IPR005543 PASTA domain [PF03793] (40-91)
  IPR005543 PASTA domain [PS51178] (37-97)
  IPR005543 PASTA domain [cd06577] (41-94)

Secondary structure (DSSP, 8-state):
-------------HHHHHHHHHHHHHHHHHHHHHHTS-EEPPP-TTSBHHHHHHHHHHTT------GGGGG-EEEEEES-TT-EE-TTS--EEEEEETTEEEE--------

Organism: NCBI:txid3075620

pLDDT: mean 80.27, std 14.75, range [39.22, 95.0]

Foldseek 3Di:
DDDDPPPPDPPPDPVNVVVVVVVVVVVVVVVVCVVFDWFFQAAQAFHFPVVNQVVCVVSPNHADDDPLSRRWGWHDWPPHGGDTDTPPDDIKTWTDDPNDIDISDPPPDDD

=== Feature glossary ===
The record interleaves many kinds of information about one protein. Here is each kind framed as the question it answers.

Q: What does the local fold look like, residue by residue?
A: The Foldseek 3Di string encodes local tertiary geometry as a 20-letter alphabet — one character per residue — derived from the relative positions of nearby Cα atoms. Unlike the amino-acid sequence, 3Di is a direct function of the 3D structure, so two proteins with the same fold have similar 3Di strings even at low sequence identity.

Q: Which residues are in helices, strands, or loops?
A: The SS8 string is DSSP's per-residue secondary-structure call. α-helix (H) means an i→i+4 H-bond ladder; β-strand (E) means the residue participates in a β-sheet; 3₁₀ (G) and π (I) are tighter and wider helices; T/S are turns/bends; '-' is loop.

Q: How big and how compact is the whole molecule?
A: Radius of gyration (Rg) is the root-mean-square distance of Cα atoms from their centroid — a single number for overall size and compactness. A globular domain of N residues has Rg ≈ 2.2·N^0.38 Å; an extended or disordered chain has a much larger Rg. The Cα contact count is the number of residue pairs whose Cα atoms are within 8 Å and are more than four positions apart in sequence — a standard proxy for tertiary packing density. The bounding box is the smallest axis-aligned box enclosing all Cα atoms.

Q: Where is each backbone atom in 3D?
A: Structure coordinates are given as an mmCIF _atom_site loop: one row per atom with element, residue name, chain id, sequence number, and x/y/z position in Å. Only the four main-chain atoms per residue are included here; side chains are omitted to keep the record compact.

Q: What is the amino-acid chain?
A: Primary structure: the covalent order of the twenty standard amino acids along the backbone. Two proteins with the same sequence will (almost always) fold to the same structure; two with 30% identity often share a fold but not the details.

Q: What if only a Cα trace is available?
A: Three-state secondary structure (P-SEA) collapses the eight DSSP classes into helix (a), strand (b), and coil (c). P-SEA assigns these from Cα geometry alone — distances and angles — without requiring backbone oxygens, so it works on any Cα trace.

Q: What family and function is it annotated with?
A: Database cross-references. InterPro integrates a dozen domain/family signature databases into unified entries with residue-range hits. GO terms attach function/process/location labels with evidence codes. CATH codes position the fold in a four-level structural taxonomy. Organism is the NCBI-taxonomy species name.

Q: How confident is the AlphaFold model at each residue?
A: pLDDT is the predicted lDDT-Cα score: AlphaFold's confidence that the local environment of each residue (all inter-atomic distances within 15 Å) is correctly placed. It is a per-residue number between 0 and 100, with higher meaning more reliable.

Q: How mobile is each atom in the crystal?
A: B-factor (Debye–Waller factor) reflects atomic displacement in the crystal lattice. It is an experimental observable (units Å²), not a prediction; low values mean the atom is pinned down, high values mean it moves or is heterogeneous across the crystal.

Q: Which residues are buried vs exposed?
A: SASA measures how much of the protein is reachable by solvent. It is computed by rolling a water-sized probe over the atomic surface and summing the exposed area (Å²). Per-residue SASA distinguishes core (buried, low SASA) from surface (exposed, high SASA) residues; total SASA is a whole-molecule size measure.

Q: What do the diagnostic plots show?
A: Plot images: a contact map (which residues are close in 3D, as an N×N binary image), a Ramachandran scatter (backbone torsion angles, revealing secondary-structure composition at a glance), and — for AlphaFold structures — a PAE heatmap (pairwise prediction confidence).

Q: What known structures does this most resemble?
A: The Foldseek neighbor list gives the closest experimentally determined structures in the PDB, ranked by structural alignment. TM-score near 1 means near-identical fold; near 0.3 means only rough topology match. This is how one finds what a novel AlphaFold prediction most resembles in the solved-structure universe.

Q: Are the domains correctly placed relative to each other?
A: Predicted aligned error is AlphaFold's pairwise confidence. Unlike pLDDT (per-residue), PAE is per-residue-pair and captures whether two parts of the structure are correctly placed relative to each other. Units are ångströms of expected positional error.

Q: What do the rendered images show?
A: Structure images are PyMOL renders from six orthogonal camera directions. Cartoon representation draws helices as coils and strands as arrows; sticks shows the backbone as bonds; surface shows the solvent-excluded envelope. Rainbow coloring maps sequence position to hue (blue→red, N→C); chain coloring assigns a distinct color per polypeptide.

Q: What are the backbone torsion angles?
A: φ (phi) and ψ (psi) are the two rotatable backbone dihedrals per residue: φ is the C(i-1)–N–Cα–C torsion, ψ is the N–Cα–C–N(i+1) torsion, both in degrees on (−180°, 180°]. α-helical residues cluster near (−60°, −45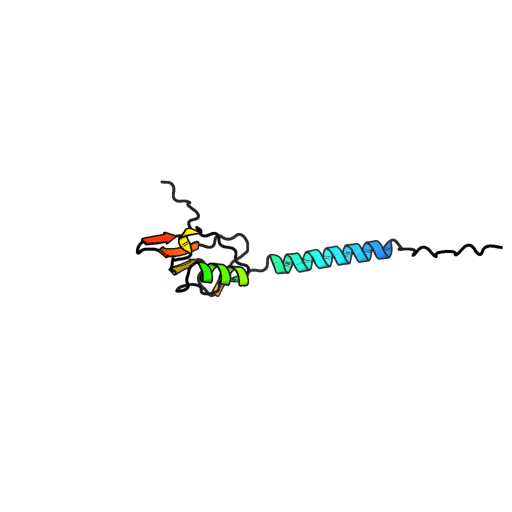°); β-strand residues near (−120°, +130°). A Ramachandran plot is simply a scatter of (φ, ψ) for every residue.